Protein AF-A0A1Y4QF93-F1 (afdb_monomer)

Nearest PDB structures (foldseek):
  4wiw-assembly6_F  TM=2.636E-01  e=1.415E-01  Desulfitobacterium hafniense DCB-2
  1bqg-assembly1_A  TM=4.763E-01  e=1.134E+00  Pseudomonas putida
  6qpj-assembly1_A  TM=3.677E-01  e=1.758E+00  Homo sapiens

Foldseek 3Di:
DKDKFWFFDFDWPDPDDDPPDPDPFTWIWIDDDFWIWIFTPDPVDTPIDTGGLVFFQAKEKDKAKAFDWDDDPPDDTDTDIAMWIWTWTAGPVRTITIGTGHLAVSVLVVVVVVVVSVHHYHYPPPSNVLSVPDHSVRSRVVCVVPVVVVCVVVVHCHHDDDD

pLDDT: mean 74.16, std 21.55, range [23.86, 95.12]

Mean predicted aligned error: 9.77 Å

Solvent-accessible surface area (backbone atoms only — not comparable to full-atom values): 9561 Å² total; per-residue (Å²): 135,90,56,86,43,69,45,27,60,76,56,76,62,68,88,80,92,73,80,91,74,89,70,91,52,41,27,26,50,26,74,52,100,68,31,33,43,37,35,42,69,43,92,89,49,82,70,58,49,72,50,46,58,90,49,48,57,37,36,36,51,46,62,36,28,29,77,40,77,50,68,60,98,92,54,85,66,47,78,38,84,40,71,34,35,30,44,35,41,33,31,73,85,61,43,40,43,37,36,44,36,65,69,41,75,68,46,54,51,49,56,59,51,47,63,71,67,77,50,51,73,46,54,86,78,44,53,72,58,50,61,73,77,30,57,56,70,55,43,51,51,53,43,73,76,43,40,73,60,51,27,64,78,68,72,37,47,77,60,42,74,86,125

Sequence (163 aa):
MKKIYRSIILINNKKKTAPFVHDLLSYDCNFRNDDIEVKSSSIIKEDNFFIKYKTIDNITLSLCSRIGSSGTIGYTMTPSLKYHIDFIINTKDYSSYIFEIEPTTKSTDIIKYIKKLNINLIDEFNIQSLLSNYDTATFDKYMAEHFNNIAKIYNLDNPRKKY

Structure (mmCIF, N/CA/C/O backbone):
data_AF-A0A1Y4QF93-F1
#
_entry.id   AF-A0A1Y4QF93-F1
#
loop_
_atom_site.group_PDB
_atom_site.id
_atom_site.type_symbol
_atom_site.label_atom_id
_atom_site.label_alt_id
_atom_site.label_comp_id
_atom_site.label_asym_id
_atom_site.label_entity_id
_atom_site.label_seq_id
_atom_site.pdbx_PDB_ins_code
_atom_site.Cartn_x
_atom_site.Cartn_y
_atom_site.Cartn_z
_atom_site.occupancy
_atom_site.B_iso_or_equiv
_atom_site.auth_seq_id
_atom_site.auth_comp_id
_atom_site.auth_asym_id
_atom_site.auth_atom_id
_atom_site.pdbx_PDB_model_num
ATOM 1 N N . MET A 1 1 ? -0.051 -14.306 15.842 1.00 29.95 1 MET A N 1
ATOM 2 C CA . MET A 1 1 ? 1.289 -13.957 15.307 1.00 29.95 1 MET A CA 1
ATOM 3 C C . MET A 1 1 ? 1.374 -12.448 15.137 1.00 29.95 1 MET A C 1
ATOM 5 O O . MET A 1 1 ? 0.482 -11.892 14.515 1.00 29.95 1 MET A O 1
ATOM 9 N N . LYS A 1 2 ? 2.403 -11.794 15.692 1.00 27.00 2 LYS A N 1
ATOM 10 C CA . LYS A 1 2 ? 2.709 -10.374 15.441 1.00 27.00 2 LYS A CA 1
ATOM 11 C C . LYS A 1 2 ? 3.520 -10.282 14.141 1.00 27.00 2 LYS A C 1
ATOM 13 O O . LYS A 1 2 ? 4.490 -11.023 14.007 1.00 27.00 2 LYS A O 1
ATOM 18 N N . LYS A 1 3 ? 3.131 -9.427 13.192 1.00 29.92 3 LYS A N 1
ATOM 19 C CA . LYS A 1 3 ? 3.916 -9.136 11.979 1.00 29.92 3 LYS A CA 1
ATOM 20 C C . LYS A 1 3 ? 4.400 -7.683 12.061 1.00 29.92 3 LYS A C 1
ATOM 22 O O . LYS A 1 3 ? 3.587 -6.813 12.357 1.00 29.92 3 LYS A O 1
ATOM 27 N N . ILE A 1 4 ? 5.707 -7.468 11.877 1.00 27.81 4 ILE A N 1
ATOM 28 C CA . ILE A 1 4 ? 6.370 -6.155 11.963 1.00 27.81 4 ILE A CA 1
ATOM 29 C C . ILE A 1 4 ? 6.710 -5.657 10.558 1.00 27.81 4 ILE A C 1
ATOM 31 O O . ILE A 1 4 ? 7.317 -6.412 9.792 1.00 27.81 4 ILE A O 1
ATOM 35 N N . TYR A 1 5 ? 6.339 -4.414 10.233 1.00 35.34 5 TYR A N 1
ATOM 36 C CA . TYR A 1 5 ? 6.570 -3.792 8.923 1.00 35.34 5 TYR A CA 1
ATOM 37 C C . TYR A 1 5 ? 7.265 -2.439 9.088 1.00 35.34 5 TYR A C 1
ATOM 39 O O . TYR A 1 5 ? 6.821 -1.627 9.898 1.00 35.34 5 TYR A O 1
ATOM 47 N N . ARG A 1 6 ? 8.358 -2.221 8.342 1.00 28.58 6 ARG A N 1
ATOM 48 C CA . ARG A 1 6 ? 9.225 -1.043 8.481 1.00 28.58 6 ARG A CA 1
ATOM 49 C C . ARG A 1 6 ? 8.991 0.010 7.401 1.00 28.58 6 ARG A C 1
ATOM 51 O O . ARG A 1 6 ? 8.825 -0.366 6.246 1.00 28.58 6 ARG A O 1
ATOM 58 N N . SER A 1 7 ? 9.131 1.273 7.828 1.00 30.92 7 SER A N 1
ATOM 59 C CA . SER A 1 7 ? 9.301 2.527 7.066 1.00 30.92 7 SER A CA 1
ATOM 60 C C . SER A 1 7 ? 8.037 3.366 6.811 1.00 30.92 7 SER A C 1
ATOM 62 O O . SER A 1 7 ? 7.109 2.972 6.121 1.00 30.92 7 SER A O 1
ATOM 64 N N . ILE A 1 8 ? 8.005 4.580 7.374 1.00 41.69 8 ILE A N 1
ATOM 65 C CA . ILE A 1 8 ? 6.854 5.498 7.347 1.00 41.69 8 ILE A CA 1
ATOM 66 C C . ILE A 1 8 ? 7.350 6.949 7.308 1.00 41.69 8 ILE A C 1
ATOM 68 O O . ILE A 1 8 ? 8.216 7.312 8.105 1.00 41.69 8 ILE A O 1
ATOM 72 N N . ILE A 1 9 ? 6.754 7.776 6.440 1.00 37.25 9 ILE A N 1
ATOM 73 C CA . ILE A 1 9 ? 6.737 9.243 6.553 1.00 37.25 9 ILE A CA 1
ATOM 74 C C . ILE A 1 9 ? 5.343 9.643 7.041 1.00 37.25 9 ILE A C 1
ATOM 76 O O . ILE A 1 9 ? 4.351 9.438 6.348 1.00 37.25 9 ILE A O 1
ATOM 80 N N . LEU A 1 10 ? 5.251 10.249 8.223 1.00 34.97 10 LE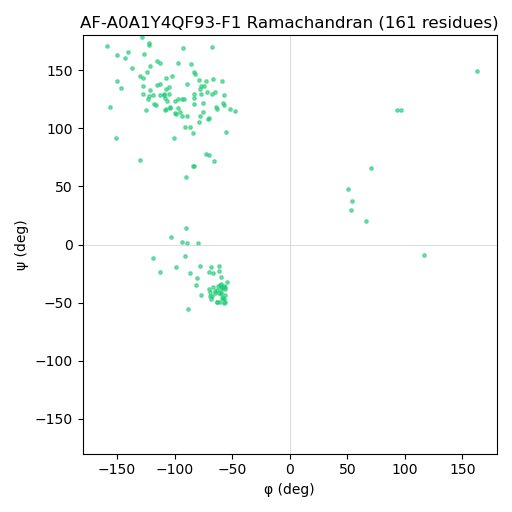U A N 1
ATOM 81 C CA . LEU A 1 10 ? 3.992 10.801 8.723 1.00 34.97 10 LEU A CA 1
ATOM 82 C C . LEU A 1 10 ? 3.710 12.152 8.041 1.00 34.97 10 LEU A C 1
ATOM 84 O O . LEU A 1 10 ? 4.388 13.136 8.325 1.00 34.97 10 LEU A O 1
ATOM 88 N N . ILE A 1 11 ? 2.693 12.226 7.173 1.00 35.06 11 ILE A N 1
ATOM 89 C CA . ILE A 1 11 ? 2.147 13.505 6.684 1.00 35.06 11 ILE A CA 1
ATOM 90 C C . ILE A 1 11 ? 0.870 13.811 7.466 1.00 35.06 11 ILE A C 1
ATOM 92 O O . ILE A 1 11 ? -0.223 13.387 7.103 1.00 35.06 11 ILE A O 1
ATOM 96 N N . ASN A 1 12 ? 1.011 14.542 8.570 1.00 31.86 12 ASN A N 1
ATOM 97 C CA . ASN A 1 12 ? -0.115 14.942 9.406 1.00 31.86 12 ASN A CA 1
ATOM 98 C C . ASN A 1 12 ? -0.771 16.213 8.831 1.00 31.86 12 ASN A C 1
ATOM 100 O O . ASN A 1 12 ? -0.325 17.321 9.112 1.00 31.86 12 ASN A O 1
ATOM 104 N N . ASN A 1 13 ? -1.833 16.077 8.034 1.00 30.66 13 ASN A N 1
ATOM 105 C CA . ASN A 1 13 ? -2.613 17.218 7.534 1.00 30.66 13 ASN A CA 1
ATOM 106 C C . ASN A 1 13 ? -3.765 17.581 8.489 1.00 30.66 13 ASN A C 1
ATOM 108 O O . ASN A 1 13 ? -4.931 17.632 8.100 1.00 30.66 13 ASN A O 1
ATOM 112 N N . LYS A 1 14 ? -3.458 17.890 9.756 1.00 28.72 14 LYS A N 1
ATOM 113 C CA . LYS A 1 14 ? -4.443 18.570 10.609 1.00 28.72 14 LYS A CA 1
ATOM 114 C C . LYS A 1 14 ? -4.528 20.036 10.198 1.00 28.72 14 LYS A C 1
ATOM 116 O O . LYS A 1 14 ? -3.583 20.806 10.364 1.00 28.72 14 LYS A O 1
ATOM 121 N N . LYS A 1 15 ? -5.680 20.448 9.661 1.00 30.97 15 LYS A N 1
ATOM 122 C CA . LYS A 1 15 ? -5.975 21.868 9.448 1.00 30.97 15 LYS A CA 1
ATOM 123 C C . LYS A 1 15 ? -5.874 22.620 10.784 1.00 30.97 15 LYS A C 1
ATOM 125 O O . LYS A 1 15 ? -6.676 22.395 11.683 1.00 30.97 15 LYS A O 1
ATOM 130 N N . LYS A 1 16 ? -4.956 23.593 10.768 1.00 31.03 16 LYS A N 1
ATOM 131 C CA . LYS A 1 16 ? -4.736 24.757 11.644 1.00 31.03 16 LYS A CA 1
ATOM 132 C C . LYS A 1 16 ? -3.757 24.601 12.820 1.00 31.03 16 LYS A C 1
ATOM 134 O O . LYS A 1 16 ? -4.008 23.926 13.808 1.00 31.03 16 LYS A O 1
ATOM 139 N N . THR A 1 17 ? -2.694 25.402 12.665 1.00 26.67 17 THR A N 1
ATOM 140 C CA . THR A 1 17 ? -1.833 26.037 13.675 1.00 26.67 17 THR A CA 1
ATOM 141 C C . THR A 1 17 ? -0.907 25.133 14.480 1.00 26.67 17 THR A C 1
ATOM 143 O O . THR A 1 17 ? -1.000 25.069 15.699 1.00 26.67 17 THR A O 1
ATOM 146 N N . ALA A 1 18 ? 0.069 24.529 13.808 1.00 23.86 18 ALA A N 1
ATOM 147 C CA . ALA A 1 18 ? 1.402 24.338 14.374 1.00 23.86 18 ALA A CA 1
ATOM 148 C C . ALA A 1 18 ? 2.423 24.332 13.221 1.00 23.86 18 ALA A C 1
ATOM 150 O O . ALA A 1 18 ? 2.091 23.836 12.141 1.00 23.86 18 ALA A O 1
ATOM 151 N N . PRO A 1 19 ? 3.613 24.934 13.392 1.00 26.39 19 PRO A N 1
ATOM 152 C CA . PRO A 1 19 ? 4.634 24.957 12.354 1.00 26.39 19 PRO A CA 1
ATOM 153 C C . PRO A 1 19 ? 5.012 23.526 11.964 1.00 26.39 19 PRO A C 1
ATOM 155 O O . PRO A 1 19 ? 5.079 22.644 12.817 1.00 26.39 19 PRO A O 1
ATOM 158 N N . PHE A 1 20 ? 5.228 23.311 10.665 1.00 32.47 20 PHE A N 1
ATOM 159 C CA . PHE A 1 20 ? 5.763 22.074 10.105 1.00 32.47 20 PHE A CA 1
ATOM 160 C C . PHE A 1 20 ? 7.100 21.755 10.783 1.00 32.47 20 PHE A C 1
ATOM 162 O O . PHE A 1 20 ? 8.136 22.300 10.410 1.00 32.47 20 PHE A O 1
ATOM 169 N N . VAL A 1 21 ? 7.075 20.893 11.795 1.00 26.56 21 VAL A N 1
ATOM 170 C CA . VAL A 1 21 ? 8.290 20.312 12.361 1.00 26.56 21 VAL A CA 1
ATOM 171 C C . VAL A 1 21 ? 8.550 19.022 11.596 1.00 26.56 21 VAL A C 1
ATOM 173 O O . VAL A 1 21 ? 7.891 18.005 11.807 1.00 26.56 21 VAL A O 1
ATOM 176 N N . HIS A 1 22 ? 9.487 19.104 10.652 1.00 32.97 22 HIS A N 1
ATOM 177 C CA . HIS A 1 22 ? 10.133 17.952 10.037 1.00 32.97 22 HIS A CA 1
ATOM 178 C C . HIS A 1 22 ? 11.055 17.289 11.067 1.00 32.97 22 HIS A C 1
ATOM 180 O O . HIS A 1 22 ? 12.267 17.456 11.006 1.00 32.97 22 HIS A O 1
ATOM 186 N N . ASP A 1 23 ? 10.489 16.528 12.000 1.00 33.69 23 ASP A N 1
ATOM 187 C CA . ASP A 1 23 ? 11.269 15.534 12.730 1.00 33.69 23 ASP A CA 1
ATOM 188 C C . ASP A 1 23 ? 11.087 14.189 12.026 1.00 33.69 23 ASP A C 1
ATOM 190 O O . ASP A 1 23 ? 9.984 13.641 11.951 1.00 33.69 23 ASP A O 1
ATOM 194 N N . LEU A 1 24 ? 12.188 13.687 11.461 1.00 41.31 24 LEU A N 1
ATOM 195 C CA . LEU A 1 24 ? 12.314 12.394 10.787 1.00 41.31 24 LEU A CA 1
ATOM 196 C C . LEU A 1 24 ? 12.117 11.240 11.768 1.00 41.31 24 LEU A C 1
ATOM 198 O O . LEU A 1 24 ? 13.043 10.521 12.140 1.00 41.31 24 LEU A O 1
ATOM 202 N N . LEU A 1 25 ? 10.882 11.047 12.195 1.00 50.28 25 LEU A N 1
ATOM 203 C CA . LEU A 1 25 ? 10.485 9.857 12.909 1.00 50.28 25 LEU A CA 1
ATOM 204 C C . LEU A 1 25 ? 10.104 8.833 11.840 1.00 50.28 25 LEU A C 1
ATOM 206 O O . LEU A 1 25 ? 9.047 8.912 11.221 1.00 50.28 25 LEU A O 1
ATOM 210 N N . SER A 1 26 ? 11.016 7.900 11.565 1.00 58.00 26 SER A N 1
ATOM 211 C CA . SER A 1 26 ? 10.651 6.680 10.850 1.00 58.00 26 SER A CA 1
ATOM 212 C C . SER A 1 26 ? 9.751 5.883 11.787 1.00 58.00 26 SER A C 1
ATOM 214 O O . SER A 1 26 ? 10.107 5.681 12.951 1.00 58.00 26 SER A O 1
ATOM 216 N N . TYR A 1 27 ? 8.593 5.451 11.307 1.00 64.12 27 TYR A N 1
ATOM 217 C CA . TYR A 1 27 ? 7.716 4.570 12.069 1.00 64.12 27 TYR A CA 1
ATOM 218 C C . TYR A 1 27 ? 7.635 3.188 11.424 1.00 64.12 27 TYR A C 1
ATOM 220 O O . TYR A 1 27 ? 7.826 3.029 10.218 1.00 64.12 27 TYR A O 1
ATOM 228 N N . ASP A 1 28 ? 7.305 2.203 12.248 1.00 71.94 28 ASP A N 1
ATOM 229 C CA . ASP A 1 28 ? 6.882 0.868 11.847 1.00 71.94 28 ASP A CA 1
ATOM 230 C C . ASP A 1 28 ? 5.378 0.739 12.123 1.00 71.94 28 ASP A C 1
ATOM 232 O O . ASP A 1 28 ? 4.890 1.261 13.127 1.00 71.94 28 ASP A O 1
ATOM 236 N N . CYS A 1 29 ? 4.623 0.043 11.272 1.00 76.94 29 CYS A N 1
ATOM 237 C CA . CYS A 1 29 ? 3.210 -0.250 11.541 1.00 76.94 29 CYS A CA 1
ATOM 238 C C . CYS A 1 29 ? 2.987 -1.751 11.710 1.00 76.94 29 CYS A C 1
ATOM 240 O O . CYS A 1 29 ? 3.500 -2.562 10.943 1.00 76.94 29 CYS A O 1
ATOM 242 N N . ASN A 1 30 ? 2.190 -2.133 12.708 1.00 81.06 30 ASN A N 1
ATOM 243 C CA . ASN A 1 30 ? 1.818 -3.519 12.973 1.00 81.06 30 ASN A CA 1
ATOM 244 C C . ASN A 1 30 ? 0.298 -3.638 12.993 1.00 81.06 30 ASN A C 1
ATOM 246 O O . ASN A 1 30 ? -0.364 -3.112 13.887 1.00 81.06 3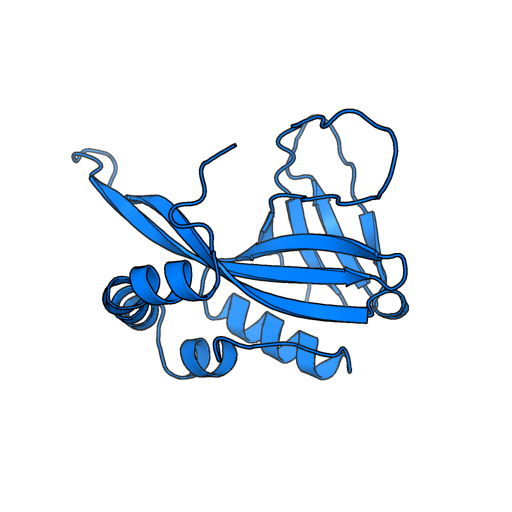0 ASN A O 1
ATOM 250 N N . PHE A 1 31 ? -0.250 -4.388 12.043 1.00 82.00 31 PHE A N 1
ATOM 251 C CA . PHE A 1 31 ? -1.667 -4.736 12.023 1.00 82.00 31 PHE A CA 1
ATOM 252 C C . PHE A 1 31 ? -1.945 -5.821 13.074 1.00 82.00 31 PHE A C 1
ATOM 254 O O . PHE A 1 31 ? -1.331 -6.894 13.055 1.00 82.00 31 PHE A O 1
ATOM 261 N N . ARG A 1 32 ? -2.840 -5.528 14.019 1.00 84.00 32 ARG A N 1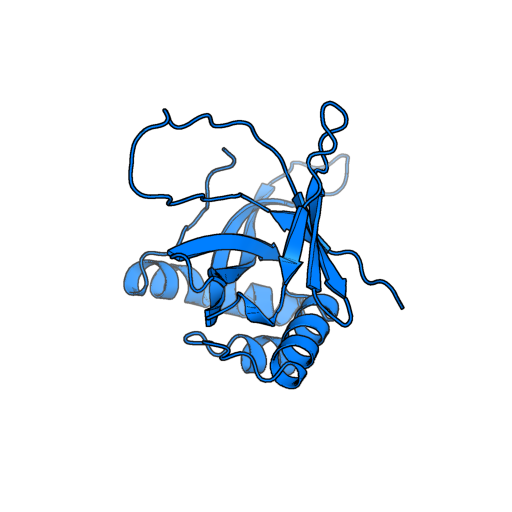
ATOM 262 C CA . ARG A 1 32 ? -3.247 -6.391 15.138 1.00 84.00 32 ARG A CA 1
ATOM 263 C C . ARG A 1 32 ? -4.752 -6.624 15.068 1.00 84.00 32 ARG A C 1
ATOM 265 O O . ARG A 1 32 ? -5.427 -5.998 14.280 1.00 84.00 32 ARG A O 1
ATOM 272 N N . ASN A 1 33 ? -5.298 -7.489 15.920 1.00 83.50 33 ASN A N 1
ATOM 273 C CA . ASN A 1 33 ? -6.717 -7.860 15.834 1.00 83.50 33 ASN A CA 1
ATOM 274 C C . ASN A 1 33 ? -7.697 -6.672 15.909 1.00 83.50 33 ASN A C 1
ATOM 276 O O . ASN A 1 33 ? -8.698 -6.696 15.200 1.00 83.50 33 ASN A O 1
ATOM 280 N N . ASP A 1 34 ? -7.397 -5.644 16.712 1.00 86.94 34 ASP A N 1
ATOM 281 C CA . ASP A 1 34 ? -8.328 -4.534 16.990 1.00 86.94 34 ASP A CA 1
ATOM 282 C C . ASP A 1 34 ? -7.812 -3.155 16.539 1.00 86.94 34 ASP A C 1
ATOM 284 O O . ASP A 1 34 ? -8.544 -2.156 16.568 1.00 86.94 34 ASP A O 1
ATOM 288 N N . ASP A 1 35 ? -6.529 -3.069 16.190 1.00 89.62 35 ASP A N 1
ATOM 289 C CA . ASP A 1 35 ? -5.846 -1.814 15.911 1.00 89.62 35 ASP A CA 1
ATOM 290 C C . ASP A 1 35 ? -4.590 -1.974 15.056 1.00 89.62 35 ASP A C 1
ATOM 292 O O . ASP A 1 35 ? -4.108 -3.071 14.772 1.00 89.62 35 ASP A O 1
ATOM 296 N N . ILE A 1 36 ? -4.065 -0.831 14.633 1.00 88.00 36 ILE A N 1
ATOM 297 C CA . ILE A 1 36 ? -2.754 -0.707 14.015 1.00 88.00 36 ILE A CA 1
ATOM 298 C C . ILE A 1 36 ? -1.860 -0.019 15.030 1.00 88.00 36 ILE A C 1
ATOM 300 O O . ILE A 1 36 ? -2.096 1.129 15.404 1.00 88.00 36 ILE A O 1
ATOM 304 N N . GLU A 1 37 ? -0.846 -0.732 15.493 1.00 87.50 37 GLU A N 1
ATOM 305 C CA . GLU A 1 37 ? 0.191 -0.179 16.353 1.00 87.50 37 GLU A CA 1
ATOM 306 C C . GLU A 1 37 ? 1.233 0.511 15.476 1.00 87.50 37 GLU A C 1
ATOM 308 O O . GLU A 1 37 ? 1.844 -0.131 14.623 1.00 87.50 37 GLU A O 1
ATOM 313 N N . VAL A 1 38 ? 1.433 1.804 15.692 1.00 84.69 38 VAL A N 1
ATOM 314 C CA . VAL A 1 38 ? 2.449 2.612 15.023 1.00 84.69 38 VAL A CA 1
ATOM 315 C C . VAL A 1 38 ? 3.579 2.836 16.015 1.00 84.69 38 VAL A C 1
ATOM 317 O O . VAL A 1 38 ? 3.361 3.401 17.088 1.00 84.69 38 VAL A O 1
ATOM 320 N N . LYS A 1 39 ? 4.775 2.349 15.682 1.00 78.25 39 LYS A N 1
ATOM 321 C CA . LYS A 1 39 ? 5.954 2.419 16.543 1.00 78.25 39 LYS A CA 1
ATOM 322 C C . LYS A 1 39 ? 6.970 3.386 16.001 1.00 78.25 39 LYS A C 1
ATOM 324 O O . LYS A 1 39 ? 7.360 3.256 14.848 1.00 78.25 39 LYS A O 1
ATOM 329 N N . SER A 1 40 ? 7.440 4.298 16.838 1.00 71.19 40 SER A N 1
ATOM 330 C CA . SER A 1 40 ? 8.613 5.098 16.499 1.00 71.19 40 SER A CA 1
ATOM 331 C C . SER A 1 40 ? 9.828 4.174 16.397 1.00 71.19 40 SER A C 1
ATOM 333 O O . SER A 1 40 ? 10.070 3.352 17.279 1.00 71.19 40 SER A O 1
ATOM 335 N N . SER A 1 41 ? 10.594 4.299 15.317 1.00 63.81 41 SER A N 1
ATOM 336 C CA . SER A 1 41 ? 11.917 3.670 15.190 1.00 63.81 41 SER A CA 1
ATOM 337 C C . SER A 1 41 ? 13.041 4.570 15.722 1.00 63.81 41 SER A C 1
ATOM 339 O O . SER A 1 41 ? 14.211 4.190 15.675 1.00 63.81 41 SER A O 1
ATOM 341 N N . SER A 1 42 ? 12.701 5.757 16.245 1.00 61.03 42 SER A N 1
ATOM 342 C CA . SER A 1 42 ? 13.662 6.643 16.898 1.00 61.03 42 SER A CA 1
ATOM 343 C C . SER A 1 42 ? 13.989 6.150 18.303 1.00 61.03 42 SER A C 1
ATOM 345 O O . SER A 1 42 ? 13.103 5.945 19.129 1.00 61.03 42 SER A O 1
ATOM 347 N N . ILE A 1 43 ? 15.286 6.041 18.590 1.00 56.03 43 ILE A N 1
ATOM 348 C CA . ILE A 1 43 ? 15.830 5.675 19.907 1.00 56.03 43 ILE A CA 1
ATOM 349 C C . ILE A 1 43 ? 15.583 6.796 20.937 1.00 56.03 43 ILE A C 1
ATOM 351 O O . ILE A 1 43 ? 15.623 6.567 22.140 1.00 56.03 43 ILE A O 1
ATOM 355 N N . ILE A 1 44 ? 15.322 8.021 20.468 1.00 55.53 44 ILE A N 1
ATOM 356 C CA . ILE A 1 44 ? 15.276 9.226 21.306 1.00 55.53 44 ILE A CA 1
ATOM 357 C C . ILE A 1 44 ? 13.880 9.433 21.916 1.00 55.53 44 ILE A C 1
ATOM 359 O O . ILE A 1 44 ? 13.759 10.069 22.962 1.00 55.53 44 ILE A O 1
ATOM 363 N N . LYS A 1 45 ? 12.818 8.893 21.295 1.00 54.56 45 LYS A N 1
ATOM 364 C CA . LYS A 1 45 ? 11.448 9.043 21.798 1.00 54.56 45 LYS A CA 1
ATOM 365 C C . LYS A 1 45 ? 10.519 7.923 21.318 1.00 54.56 45 LYS A C 1
ATOM 367 O O . LYS A 1 45 ? 10.261 7.780 20.119 1.00 54.56 45 LYS A O 1
ATOM 372 N N . GLU A 1 46 ? 9.986 7.160 22.271 1.00 59.22 46 GLU A N 1
ATOM 373 C CA . GLU A 1 46 ? 8.972 6.123 22.046 1.00 59.22 46 GLU A CA 1
ATOM 374 C C . GLU A 1 46 ? 7.560 6.726 21.994 1.00 59.22 46 GLU A C 1
ATOM 376 O O . GLU A 1 46 ? 6.720 6.477 22.856 1.00 59.22 46 GLU A O 1
ATOM 381 N N . ASP A 1 47 ? 7.267 7.516 20.963 1.00 67.06 47 ASP A N 1
ATOM 382 C CA . ASP A 1 47 ? 5.899 7.986 20.717 1.00 67.06 47 ASP A CA 1
ATOM 383 C C . ASP A 1 47 ? 5.116 6.915 19.936 1.00 67.06 47 ASP A C 1
ATOM 385 O O . ASP A 1 47 ? 4.781 7.067 18.760 1.00 67.06 47 ASP A O 1
ATOM 389 N N . ASN A 1 48 ? 4.862 5.782 20.594 1.00 78.69 48 ASN A N 1
ATOM 390 C CA . ASN A 1 48 ? 4.016 4.726 20.046 1.00 78.69 48 ASN A CA 1
ATOM 391 C C . ASN A 1 48 ? 2.544 5.126 20.180 1.00 78.69 48 ASN A C 1
ATOM 393 O O . ASN A 1 48 ? 2.101 5.562 21.244 1.00 78.69 48 ASN A O 1
ATOM 397 N N . PHE A 1 49 ? 1.755 4.914 19.133 1.00 85.06 49 PHE A N 1
ATOM 398 C CA . PHE A 1 49 ? 0.314 5.151 19.183 1.00 85.06 49 PHE A CA 1
ATOM 399 C C . PHE A 1 49 ? -0.460 4.071 18.434 1.00 85.06 49 PHE A C 1
ATOM 401 O O . PHE A 1 49 ? 0.098 3.272 17.685 1.00 85.06 49 PHE A O 1
ATOM 408 N N . PHE A 1 50 ? -1.770 4.026 18.669 1.00 88.81 50 PHE A N 1
ATOM 409 C CA . PHE A 1 50 ? -2.647 2.995 18.125 1.00 88.81 50 PHE A CA 1
ATOM 410 C C . PHE A 1 50 ? -3.774 3.631 17.319 1.00 88.81 50 PHE A C 1
ATOM 412 O O . PHE A 1 50 ? -4.538 4.440 17.847 1.00 88.81 50 PHE A O 1
ATOM 419 N N . ILE A 1 51 ? -3.919 3.220 16.062 1.00 87.69 51 ILE A N 1
ATOM 420 C CA . ILE A 1 51 ? -5.053 3.588 15.212 1.00 87.69 51 ILE A CA 1
ATOM 421 C C . ILE A 1 51 ? -6.100 2.483 15.348 1.00 87.69 51 ILE A C 1
ATOM 423 O O . ILE A 1 51 ? -5.887 1.354 14.907 1.00 87.69 51 ILE A O 1
ATOM 427 N N . LYS A 1 52 ? -7.236 2.778 15.985 1.00 92.94 52 LYS A N 1
ATOM 428 C CA . LYS A 1 52 ? -8.319 1.797 16.147 1.00 92.94 52 LYS A CA 1
ATOM 429 C C . LYS A 1 52 ? -9.058 1.605 14.824 1.00 92.94 52 LYS A C 1
ATOM 431 O O . LYS A 1 52 ? -9.444 2.586 14.202 1.00 92.94 52 LYS A O 1
ATOM 436 N N . TYR A 1 53 ? -9.382 0.372 14.432 1.00 92.44 53 TYR A N 1
ATOM 437 C CA . TYR A 1 53 ? -10.090 0.145 13.159 1.00 92.44 53 TYR A CA 1
ATOM 438 C C . TYR A 1 53 ? -11.416 0.902 13.052 1.00 92.44 53 TYR A C 1
ATOM 440 O O . TYR A 1 53 ? -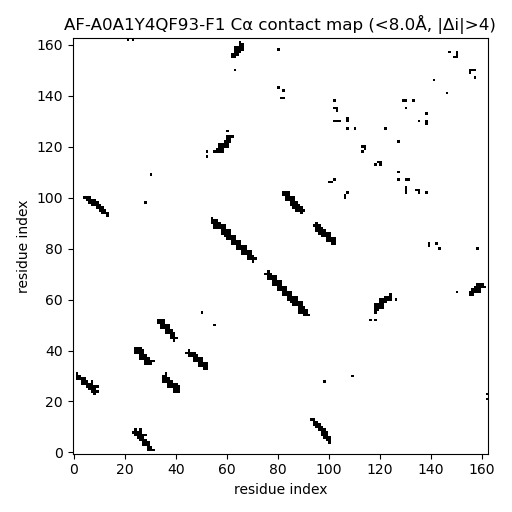11.733 1.455 12.005 1.00 92.44 53 TYR A O 1
ATOM 448 N N . LYS A 1 54 ? -12.146 1.042 14.165 1.00 93.62 54 LYS A N 1
ATOM 449 C CA . LYS A 1 54 ? -13.406 1.802 14.211 1.00 93.62 54 LYS A CA 1
ATOM 450 C C . LYS A 1 54 ? -13.269 3.292 13.856 1.00 93.62 54 LYS A C 1
ATOM 452 O O . LYS A 1 54 ? -14.277 3.914 13.512 1.00 93.62 54 LYS A O 1
ATOM 457 N N . THR A 1 55 ? -12.071 3.875 13.987 1.00 94.31 55 THR A N 1
ATOM 458 C CA . THR A 1 55 ? -11.803 5.289 13.665 1.00 94.31 55 THR A CA 1
ATOM 459 C C . THR A 1 55 ? -11.360 5.477 12.220 1.00 94.31 55 THR A C 1
ATOM 461 O O . THR A 1 55 ? -11.280 6.618 11.775 1.00 94.31 55 THR A O 1
ATOM 464 N N . ILE A 1 56 ? -11.069 4.395 11.494 1.00 94.38 56 ILE A N 1
ATOM 465 C CA . ILE A 1 56 ? -10.680 4.442 10.086 1.00 94.38 56 ILE A CA 1
ATOM 466 C C . ILE A 1 56 ? -11.937 4.643 9.240 1.00 94.38 56 ILE A C 1
ATOM 468 O O . ILE A 1 56 ? -12.968 4.010 9.476 1.00 94.38 56 ILE A O 1
ATOM 472 N N . ASP A 1 57 ? -11.847 5.568 8.293 1.00 93.50 57 ASP A N 1
ATOM 473 C CA . ASP A 1 57 ? -12.851 5.777 7.257 1.00 93.50 57 ASP A CA 1
ATOM 474 C C . ASP A 1 57 ? -12.542 4.887 6.047 1.00 93.50 57 ASP A C 1
ATOM 476 O O . ASP A 1 57 ? -13.337 4.031 5.661 1.00 93.50 57 ASP A O 1
ATOM 480 N N . ASN A 1 58 ? -11.326 5.010 5.514 1.00 94.62 58 ASN A N 1
ATOM 481 C CA . ASN A 1 58 ? -10.844 4.204 4.401 1.00 94.62 58 ASN A CA 1
ATOM 482 C C . ASN A 1 58 ? -9.322 4.011 4.469 1.00 94.62 58 ASN A C 1
ATOM 484 O O . ASN A 1 58 ? -8.609 4.726 5.180 1.00 94.62 58 ASN A O 1
ATOM 488 N N . ILE A 1 59 ? -8.836 3.018 3.727 1.00 93.44 59 ILE A N 1
ATOM 489 C CA . ILE A 1 59 ? -7.414 2.834 3.442 1.00 93.44 59 ILE A CA 1
ATOM 490 C C . ILE A 1 59 ? -7.233 2.920 1.931 1.00 93.44 59 ILE A C 1
ATOM 492 O O . ILE A 1 59 ? -7.906 2.201 1.196 1.00 93.44 59 ILE A O 1
ATOM 496 N N . THR A 1 60 ? -6.305 3.752 1.475 1.00 94.06 60 THR A N 1
ATOM 497 C CA . THR A 1 60 ? -5.944 3.877 0.060 1.00 94.06 60 THR A CA 1
ATOM 498 C C . THR A 1 60 ? -4.577 3.260 -0.182 1.00 94.06 60 THR A C 1
ATOM 500 O O . THR A 1 60 ? -3.636 3.510 0.573 1.00 94.06 60 THR A O 1
ATOM 503 N N . LEU A 1 61 ? -4.467 2.460 -1.239 1.00 93.19 61 LEU A N 1
ATOM 504 C CA . LEU A 1 61 ? -3.199 1.992 -1.777 1.00 93.19 61 LEU A CA 1
ATOM 505 C C . LEU A 1 61 ? -2.739 2.961 -2.861 1.00 93.19 61 LEU A C 1
ATOM 507 O O . LEU A 1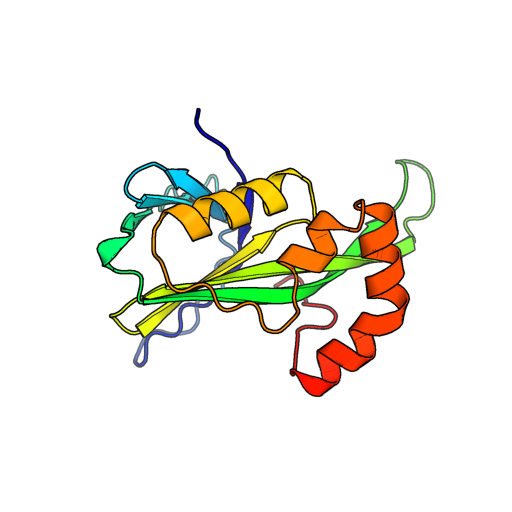 61 ? -3.470 3.226 -3.815 1.00 93.19 61 LEU A O 1
ATOM 511 N N . SER A 1 62 ? -1.525 3.471 -2.715 1.00 92.81 62 SER A N 1
ATOM 512 C CA . SER A 1 62 ? -0.864 4.294 -3.724 1.00 92.81 62 SER A CA 1
ATOM 513 C C . SER A 1 62 ? 0.531 3.749 -4.022 1.00 92.81 62 SER A C 1
ATOM 515 O O . SER A 1 62 ? 0.957 2.746 -3.448 1.00 92.81 62 SER A O 1
ATOM 517 N N . LEU A 1 63 ? 1.235 4.384 -4.949 1.00 91.94 63 LEU A N 1
ATOM 518 C CA . LEU A 1 63 ? 2.586 4.022 -5.352 1.00 91.94 63 LEU A CA 1
ATOM 519 C C . LEU A 1 63 ? 3.518 5.222 -5.200 1.00 91.94 63 LEU A C 1
ATOM 521 O O . LEU A 1 63 ? 3.131 6.367 -5.435 1.00 91.94 63 LEU A O 1
ATOM 525 N N . CYS A 1 64 ? 4.778 4.947 -4.899 1.00 89.69 64 CYS A N 1
ATOM 526 C CA . CYS A 1 64 ? 5.842 5.940 -4.944 1.00 89.69 64 CYS A CA 1
ATOM 527 C C . CYS A 1 64 ? 7.136 5.307 -5.459 1.00 89.69 64 CYS A C 1
ATOM 529 O O . CYS A 1 64 ? 7.315 4.088 -5.378 1.00 89.69 64 CYS A O 1
ATOM 531 N N . SER A 1 65 ? 8.074 6.126 -5.936 1.00 90.25 65 SER A N 1
ATOM 532 C CA . SER A 1 65 ? 9.447 5.668 -6.161 1.00 90.25 65 SER A CA 1
ATOM 533 C C . SER A 1 65 ? 10.447 6.379 -5.260 1.00 90.25 65 SER A C 1
ATOM 535 O O . SER A 1 65 ? 10.197 7.474 -4.761 1.00 90.25 65 SER A O 1
ATOM 537 N N . ARG A 1 66 ? 11.606 5.759 -5.047 1.00 85.06 66 ARG A N 1
ATOM 538 C CA . ARG A 1 66 ? 12.741 6.324 -4.316 1.00 85.06 66 ARG A CA 1
ATOM 539 C C . ARG A 1 66 ? 14.044 6.022 -5.020 1.00 85.06 66 ARG A C 1
ATOM 541 O O . ARG A 1 66 ? 14.185 4.990 -5.669 1.00 85.06 66 ARG A O 1
ATOM 548 N N . ILE A 1 67 ? 15.021 6.902 -4.833 1.00 83.00 67 ILE A N 1
ATOM 549 C CA . ILE A 1 67 ? 16.402 6.589 -5.191 1.00 83.00 67 ILE A CA 1
ATOM 550 C C . ILE A 1 67 ? 16.970 5.710 -4.080 1.00 83.00 67 ILE A C 1
ATOM 552 O O . ILE A 1 67 ? 17.249 6.182 -2.977 1.00 83.00 67 ILE A O 1
ATOM 556 N N . GLY A 1 68 ? 17.109 4.424 -4.379 1.00 69.81 68 GLY A N 1
ATOM 557 C CA . GLY A 1 68 ? 17.888 3.490 -3.587 1.00 69.81 68 GLY A CA 1
ATOM 558 C C . GLY A 1 68 ? 19.320 3.394 -4.105 1.00 69.81 68 GLY A C 1
ATOM 559 O O . GLY A 1 68 ? 19.659 3.859 -5.197 1.00 69.81 68 GLY A O 1
ATOM 560 N N . SER A 1 69 ? 20.170 2.749 -3.319 1.00 59.66 69 SER A N 1
ATOM 561 C CA . SER A 1 69 ? 21.491 2.322 -3.752 1.00 59.66 69 SER A CA 1
ATOM 562 C C . SER A 1 69 ? 21.483 0.804 -3.939 1.00 59.66 69 SER A C 1
ATOM 564 O O . SER A 1 69 ? 21.139 0.049 -3.032 1.00 59.66 69 SER A O 1
ATOM 566 N N . SER A 1 70 ? 21.835 0.343 -5.138 1.00 53.91 70 SER A N 1
ATOM 567 C CA . SER A 1 70 ? 22.028 -1.080 -5.441 1.00 53.91 70 SER A CA 1
ATOM 568 C C . SER A 1 70 ? 23.516 -1.365 -5.632 1.00 53.91 70 SER A C 1
ATOM 570 O O . SER A 1 70 ? 24.166 -0.695 -6.433 1.00 53.91 70 SER A O 1
ATOM 572 N N . GLY A 1 71 ? 24.057 -2.339 -4.891 1.00 46.19 71 GLY A N 1
ATOM 573 C CA . GLY A 1 71 ? 25.447 -2.791 -5.010 1.00 46.19 71 GLY A CA 1
ATOM 574 C C . GLY A 1 71 ? 25.924 -3.600 -3.798 1.00 46.19 71 GLY A C 1
ATOM 575 O O . GLY A 1 71 ? 25.466 -3.380 -2.678 1.00 46.19 71 GLY A O 1
ATOM 576 N N . THR A 1 72 ? 26.844 -4.538 -4.022 1.00 41.34 72 THR A N 1
ATOM 577 C CA . THR A 1 72 ? 27.569 -5.262 -2.964 1.00 41.34 72 THR A CA 1
ATOM 578 C C . THR A 1 72 ? 28.689 -4.368 -2.425 1.00 41.34 72 THR A C 1
ATOM 580 O O . THR A 1 72 ? 29.334 -3.665 -3.205 1.00 41.34 72 THR A O 1
ATOM 583 N N . ILE A 1 73 ? 28.939 -4.397 -1.109 1.00 42.41 73 ILE A N 1
ATOM 584 C CA . ILE A 1 73 ? 30.075 -3.707 -0.468 1.00 42.41 73 ILE A CA 1
ATOM 585 C C . ILE A 1 73 ? 31.358 -4.019 -1.262 1.00 42.41 73 ILE A C 1
ATOM 587 O O . ILE A 1 73 ? 31.759 -5.177 -1.339 1.00 42.41 73 ILE A O 1
ATOM 591 N N . GLY A 1 74 ? 31.964 -2.997 -1.878 1.00 47.34 74 GLY A N 1
ATOM 592 C CA . GLY A 1 74 ? 33.189 -3.121 -2.684 1.00 47.34 74 GLY A CA 1
ATOM 593 C C . GLY A 1 74 ? 33.064 -2.766 -4.174 1.00 47.34 74 GLY A C 1
ATOM 594 O O . GLY A 1 74 ? 34.094 -2.632 -4.826 1.00 47.34 74 GLY A O 1
ATOM 595 N N . TYR A 1 75 ? 31.856 -2.546 -4.712 1.00 49.81 75 TYR A N 1
ATOM 596 C CA . TYR A 1 75 ? 31.647 -2.074 -6.094 1.00 49.81 75 TYR A CA 1
ATOM 597 C C . TYR A 1 75 ? 30.875 -0.744 -6.136 1.00 49.81 75 TYR A C 1
ATOM 599 O O . TYR A 1 75 ? 30.118 -0.429 -5.218 1.00 49.81 75 TYR A O 1
ATOM 607 N N . THR A 1 76 ? 31.079 0.054 -7.193 1.00 48.97 76 THR A N 1
ATOM 608 C CA . THR A 1 76 ? 30.434 1.366 -7.392 1.00 48.97 76 THR A CA 1
ATOM 609 C C . THR A 1 76 ? 28.919 1.263 -7.244 1.00 48.97 76 THR A C 1
ATOM 611 O O . THR A 1 76 ? 28.264 0.586 -8.034 1.00 48.97 76 THR A O 1
ATOM 614 N N . MET A 1 77 ? 28.360 1.947 -6.244 1.00 53.53 77 MET A N 1
ATOM 615 C CA . MET A 1 77 ? 26.917 1.980 -6.024 1.00 53.53 77 MET A CA 1
ATOM 616 C C . MET A 1 77 ? 26.248 2.799 -7.125 1.00 53.53 77 MET A C 1
ATOM 618 O O . MET A 1 77 ? 26.373 4.023 -7.153 1.00 53.53 77 MET A O 1
ATOM 622 N N . THR A 1 78 ? 25.535 2.140 -8.034 1.00 56.47 78 THR A N 1
ATOM 623 C CA . THR A 1 78 ? 24.716 2.843 -9.024 1.00 56.47 78 THR A CA 1
ATOM 624 C C . THR A 1 78 ? 23.371 3.195 -8.381 1.00 56.47 78 THR A C 1
ATOM 626 O O . THR A 1 78 ? 22.715 2.298 -7.835 1.00 56.47 78 THR A O 1
ATOM 629 N N . PRO A 1 79 ? 22.944 4.472 -8.41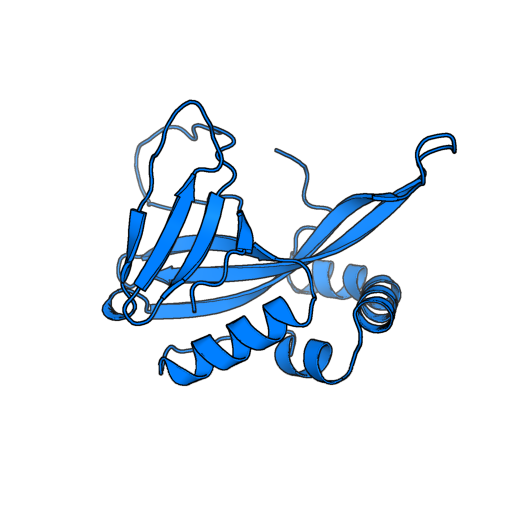0 1.00 68.38 79 PRO A N 1
ATOM 630 C CA . PRO A 1 79 ? 21.598 4.849 -8.001 1.00 68.38 79 PRO A CA 1
ATOM 631 C C . PRO A 1 79 ? 20.573 4.073 -8.830 1.00 68.38 79 PRO A C 1
ATOM 633 O O . PRO A 1 79 ? 20.649 4.070 -10.059 1.00 68.38 79 PRO A O 1
ATOM 636 N N . SER A 1 80 ? 19.620 3.418 -8.173 1.00 75.94 80 SER A N 1
ATOM 637 C CA . SER A 1 80 ? 18.510 2.739 -8.843 1.00 75.94 80 SER A CA 1
ATOM 638 C C . SER A 1 80 ? 17.180 3.200 -8.267 1.00 75.94 80 SER A C 1
ATOM 640 O O . SER A 1 80 ? 17.057 3.472 -7.071 1.00 75.94 80 SER A O 1
ATOM 642 N N . LEU A 1 81 ? 16.175 3.318 -9.136 1.00 85.19 81 LEU A N 1
ATOM 643 C CA . LEU A 1 81 ? 14.809 3.566 -8.697 1.00 85.19 81 LEU A CA 1
ATOM 644 C C . LEU A 1 81 ? 14.253 2.302 -8.042 1.00 85.19 81 LEU A C 1
ATOM 646 O O . LEU A 1 81 ? 14.356 1.204 -8.589 1.00 85.19 81 LEU A O 1
ATOM 650 N N . LYS A 1 82 ? 13.669 2.484 -6.864 1.00 86.75 82 LYS A N 1
ATOM 651 C CA . LYS A 1 82 ? 12.904 1.481 -6.131 1.00 86.75 82 LYS A CA 1
ATOM 652 C C . LYS A 1 82 ? 11.454 1.910 -6.082 1.00 86.75 82 LYS A C 1
ATOM 654 O O . LYS A 1 82 ? 11.188 3.089 -5.865 1.00 86.75 82 LYS A O 1
ATOM 659 N N . TYR A 1 83 ? 10.543 0.968 -6.282 1.00 89.38 83 TYR A N 1
ATOM 660 C CA . TYR A 1 83 ? 9.107 1.218 -6.319 1.00 89.38 83 TYR A CA 1
ATOM 661 C C . TYR A 1 83 ? 8.466 0.621 -5.075 1.00 89.38 83 TYR A C 1
ATOM 663 O O . TYR A 1 83 ? 8.697 -0.537 -4.739 1.00 89.38 83 TYR A O 1
ATOM 671 N N . HIS A 1 84 ? 7.685 1.433 -4.380 1.00 88.19 84 HIS A N 1
ATOM 672 C CA . HIS A 1 84 ? 7.051 1.082 -3.120 1.00 88.19 84 HIS A CA 1
ATOM 673 C C . HIS A 1 84 ? 5.553 1.347 -3.208 1.00 88.19 84 HIS A C 1
ATOM 675 O O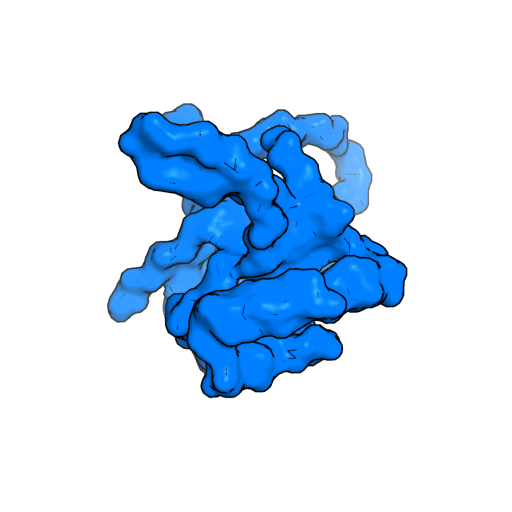 . HIS A 1 84 ? 5.066 2.037 -4.107 1.00 88.19 84 HIS A O 1
ATOM 681 N N . ILE A 1 85 ? 4.832 0.769 -2.258 1.00 89.19 85 ILE A N 1
ATOM 682 C CA . ILE A 1 85 ? 3.405 0.983 -2.074 1.00 89.19 85 ILE A CA 1
ATOM 683 C C . ILE A 1 85 ? 3.230 1.889 -0.863 1.00 89.19 85 ILE A C 1
ATOM 685 O O . ILE A 1 85 ? 3.844 1.664 0.175 1.00 89.19 85 ILE A O 1
ATOM 689 N N . ASP A 1 86 ? 2.364 2.883 -0.972 1.00 89.00 86 ASP A N 1
ATOM 690 C CA . ASP A 1 86 ? 1.920 3.660 0.176 1.00 89.00 86 ASP A CA 1
ATOM 691 C C . ASP A 1 86 ? 0.576 3.116 0.670 1.00 89.00 86 ASP A C 1
ATOM 693 O O . ASP A 1 86 ? -0.394 3.058 -0.085 1.00 89.00 86 ASP A O 1
ATOM 697 N N . PHE A 1 87 ? 0.496 2.758 1.951 1.00 87.88 87 PHE A N 1
ATOM 698 C CA . PHE A 1 87 ? -0.768 2.625 2.670 1.00 87.88 87 PHE A CA 1
ATOM 699 C C . PHE A 1 87 ? -1.130 3.964 3.293 1.00 87.88 87 PHE A C 1
ATOM 701 O O . PHE A 1 87 ? -0.511 4.397 4.266 1.00 87.88 87 PHE A O 1
ATOM 708 N N . ILE A 1 88 ? -2.168 4.593 2.765 1.00 89.88 88 ILE A N 1
ATOM 709 C CA . ILE A 1 88 ? -2.708 5.840 3.292 1.00 89.88 88 ILE A CA 1
ATOM 710 C C . ILE A 1 88 ? -3.929 5.492 4.134 1.00 89.88 88 ILE A C 1
ATOM 712 O O . ILE A 1 88 ? -4.935 5.018 3.616 1.00 89.88 88 ILE A O 1
ATOM 716 N N . ILE A 1 89 ? -3.843 5.704 5.441 1.00 90.81 89 ILE A N 1
ATOM 717 C CA . ILE A 1 89 ? -4.934 5.466 6.382 1.00 90.81 89 ILE A CA 1
ATOM 718 C C . ILE A 1 89 ? -5.620 6.787 6.666 1.00 90.81 89 ILE A C 1
ATOM 720 O O . ILE A 1 89 ? -5.039 7.653 7.319 1.00 90.81 89 ILE A O 1
ATOM 724 N N . ASN A 1 90 ? -6.863 6.909 6.213 1.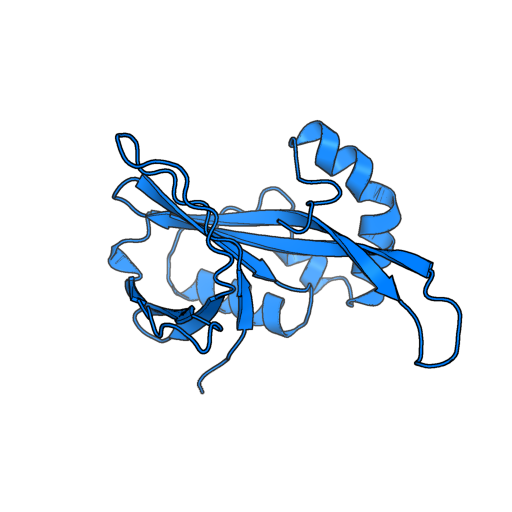00 88.44 90 ASN A N 1
ATOM 725 C CA . ASN A 1 90 ? -7.690 8.081 6.444 1.00 88.44 90 ASN A CA 1
ATOM 726 C C . ASN A 1 90 ? -8.654 7.790 7.592 1.00 88.44 90 ASN A C 1
ATOM 728 O O . ASN A 1 90 ? -9.409 6.813 7.565 1.00 88.44 90 ASN A O 1
ATOM 732 N N . THR A 1 91 ? -8.619 8.618 8.628 1.00 88.12 91 THR A N 1
ATOM 733 C CA . THR A 1 91 ? -9.500 8.489 9.788 1.00 88.12 91 THR A CA 1
ATOM 734 C C . THR A 1 91 ? -10.707 9.410 9.672 1.00 88.12 91 THR A C 1
ATOM 736 O O . THR A 1 91 ? -10.684 10.440 9.002 1.00 88.12 91 THR A O 1
ATOM 739 N N . LYS A 1 92 ? -11.784 9.054 10.376 1.00 88.56 92 LYS A N 1
ATOM 740 C CA . LYS A 1 92 ? -13.050 9.808 10.406 1.00 88.56 92 LYS A CA 1
ATOM 741 C C . LYS A 1 92 ? -12.909 11.231 10.958 1.00 88.56 92 LYS A C 1
ATOM 743 O O . LYS A 1 92 ? -13.791 12.053 10.748 1.00 88.56 92 LYS A O 1
ATOM 748 N N . ASP A 1 93 ? -11.824 11.515 11.678 1.00 84.62 93 ASP A N 1
ATOM 749 C CA . ASP A 1 93 ? -11.475 12.852 12.174 1.00 84.62 93 ASP A CA 1
ATOM 750 C C . ASP A 1 93 ? -10.602 13.654 11.189 1.00 84.62 93 ASP A C 1
ATOM 752 O O . ASP A 1 93 ? -10.040 14.681 11.568 1.00 84.62 93 ASP A O 1
ATOM 756 N N . TYR A 1 94 ? -10.507 13.207 9.931 1.00 78.69 94 TYR A N 1
ATOM 757 C CA . TYR A 1 94 ? -9.742 13.834 8.850 1.00 78.69 94 TYR A CA 1
ATOM 758 C C . TYR A 1 94 ? -8.220 13.835 9.053 1.00 78.69 94 TYR A C 1
ATOM 760 O O . TYR A 1 94 ? -7.517 14.628 8.425 1.00 78.69 94 TYR A O 1
ATOM 768 N N . SER A 1 95 ? -7.694 12.952 9.906 1.00 82.88 95 SER A N 1
ATOM 769 C CA . SER A 1 95 ? -6.253 12.687 9.956 1.00 82.88 95 SER A CA 1
ATOM 770 C C . SER A 1 95 ? -5.864 11.668 8.874 1.00 82.88 95 SER A C 1
ATOM 772 O O . SER A 1 95 ? -6.642 10.774 8.533 1.00 82.88 95 SER A O 1
ATOM 774 N N . SER A 1 96 ? -4.640 11.784 8.355 1.00 81.44 96 SER A N 1
ATOM 775 C CA . SER A 1 96 ? -4.073 10.831 7.396 1.00 81.44 96 SER A CA 1
ATOM 776 C C . SER A 1 96 ? -2.710 10.345 7.878 1.00 81.44 96 SER A C 1
ATOM 778 O O . SER A 1 96 ? -1.883 11.135 8.332 1.00 81.44 96 SER A O 1
ATOM 780 N N . TYR A 1 97 ? -2.477 9.041 7.765 1.00 83.50 97 TYR A N 1
ATOM 781 C CA . TYR A 1 97 ? -1.201 8.396 8.075 1.00 83.50 97 TYR A CA 1
ATOM 782 C C . TYR A 1 97 ? -0.711 7.666 6.828 1.00 83.50 97 TYR A C 1
ATOM 784 O O . TYR A 1 97 ? -1.478 6.902 6.253 1.00 83.50 97 TYR A O 1
ATOM 792 N N . ILE A 1 98 ? 0.530 7.896 6.397 1.00 84.50 98 ILE A N 1
ATOM 793 C CA . ILE A 1 98 ? 1.064 7.328 5.150 1.00 84.50 98 ILE A CA 1
ATOM 794 C C . ILE A 1 98 ? 2.213 6.391 5.479 1.00 84.50 98 ILE A C 1
ATOM 796 O O . ILE A 1 98 ? 3.207 6.811 6.061 1.00 84.50 98 ILE A O 1
ATOM 800 N N . PHE A 1 99 ? 2.083 5.122 5.112 1.00 81.44 99 PHE A N 1
ATOM 801 C CA . PHE A 1 99 ? 3.070 4.094 5.408 1.00 81.44 99 PHE A CA 1
ATOM 802 C C . PHE A 1 99 ? 3.641 3.506 4.124 1.00 81.44 99 PHE A C 1
ATOM 804 O O . PHE A 1 99 ? 2.894 2.955 3.323 1.00 81.44 99 PHE A O 1
ATOM 811 N N . GLU A 1 100 ? 4.955 3.599 3.945 1.00 84.06 100 GLU A N 1
ATOM 812 C CA . GLU A 1 100 ? 5.638 3.150 2.732 1.00 84.06 100 GLU A CA 1
ATOM 813 C C . GLU A 1 100 ? 6.121 1.709 2.924 1.00 84.06 100 GLU A C 1
ATOM 815 O O . GLU A 1 100 ? 6.844 1.396 3.865 1.00 84.06 100 GLU A O 1
ATOM 820 N N . ILE A 1 101 ? 5.742 0.803 2.032 1.00 80.62 101 ILE A N 1
ATOM 821 C CA . ILE A 1 101 ? 6.063 -0.621 2.144 1.00 80.62 101 ILE A CA 1
ATOM 822 C C . ILE A 1 101 ? 6.656 -1.168 0.849 1.00 80.62 101 ILE A C 1
ATOM 824 O O . ILE A 1 101 ? 6.270 -0.799 -0.260 1.00 80.62 101 ILE A O 1
ATOM 828 N N . GLU A 1 102 ? 7.594 -2.100 0.992 1.00 83.19 102 GLU A N 1
ATOM 829 C CA . GLU A 1 102 ? 8.155 -2.820 -0.149 1.00 83.19 102 GLU A CA 1
ATOM 830 C C . GLU A 1 102 ? 7.152 -3.836 -0.737 1.00 83.19 102 GLU A C 1
ATOM 832 O O . GLU A 1 102 ? 6.480 -4.554 0.024 1.00 83.19 102 GLU A O 1
ATOM 837 N N . PRO A 1 103 ? 7.101 -3.976 -2.077 1.00 83.94 103 PRO A N 1
ATOM 838 C CA . PRO A 1 103 ? 6.226 -4.898 -2.803 1.00 83.94 103 PRO A CA 1
ATOM 839 C C . PRO A 1 103 ? 6.701 -6.355 -2.657 1.00 83.94 103 PRO A C 1
ATOM 841 O O . PRO A 1 103 ? 7.342 -6.954 -3.522 1.00 83.94 103 PRO A O 1
ATOM 844 N N . THR A 1 104 ? 6.400 -6.938 -1.502 1.00 82.81 104 THR A N 1
ATOM 845 C CA . THR A 1 104 ? 6.814 -8.293 -1.103 1.00 82.81 104 THR A CA 1
ATOM 846 C C . THR A 1 104 ? 5.607 -9.177 -0.782 1.00 82.81 104 THR A C 1
ATOM 848 O O . THR A 1 104 ? 4.484 -8.695 -0.618 1.00 82.81 104 THR A O 1
ATOM 851 N N . THR A 1 105 ? 5.812 -10.480 -0.571 1.00 77.06 105 THR A N 1
ATOM 852 C CA . THR A 1 105 ? 4.752 -11.391 -0.078 1.00 77.06 105 THR A CA 1
ATOM 853 C C . THR A 1 105 ? 4.108 -10.896 1.224 1.00 77.06 105 THR A C 1
ATOM 855 O O . THR A 1 105 ? 2.904 -11.036 1.437 1.00 77.06 105 THR A O 1
ATOM 858 N N . LYS A 1 106 ? 4.891 -10.217 2.067 1.00 76.50 106 LYS A N 1
ATOM 859 C CA . LYS A 1 106 ? 4.432 -9.552 3.290 1.00 76.50 106 LYS A CA 1
ATOM 860 C C . LYS A 1 106 ? 3.409 -8.444 3.021 1.00 76.50 106 LYS A C 1
ATOM 862 O O . LYS A 1 106 ? 2.431 -8.358 3.762 1.00 76.50 106 LYS A O 1
ATOM 867 N N . SER A 1 107 ? 3.605 -7.629 1.983 1.00 81.81 107 SER A N 1
ATOM 868 C CA . SER A 1 107 ? 2.634 -6.599 1.578 1.00 81.81 107 SER A CA 1
ATOM 869 C C . SER A 1 107 ? 1.318 -7.211 1.090 1.00 81.81 107 SER A C 1
ATOM 871 O O . SER A 1 107 ? 0.240 -6.773 1.492 1.00 81.81 107 SER A O 1
ATOM 873 N N . THR A 1 108 ? 1.401 -8.310 0.334 1.00 84.00 108 THR A N 1
ATOM 874 C CA . THR A 1 108 ? 0.228 -9.071 -0.125 1.00 84.00 108 THR A CA 1
ATOM 875 C C . THR A 1 108 ? -0.600 -9.583 1.056 1.00 84.00 108 THR A C 1
ATOM 877 O O . THR A 1 108 ? -1.829 -9.489 1.055 1.00 84.00 108 THR A O 1
ATOM 880 N N . ASP A 1 109 ? 0.062 -10.097 2.093 1.00 83.12 109 ASP A N 1
ATOM 881 C CA . ASP A 1 109 ? -0.598 -10.547 3.319 1.00 83.12 109 ASP A CA 1
ATOM 882 C C . ASP A 1 109 ? -1.307 -9.413 4.069 1.00 83.12 109 ASP A C 1
ATOM 884 O O . ASP A 1 109 ? -2.398 -9.636 4.597 1.00 83.12 109 ASP A O 1
ATOM 888 N N . ILE A 1 110 ? -0.713 -8.212 4.122 1.00 84.19 110 ILE A N 1
ATOM 889 C CA . ILE A 1 110 ? -1.349 -7.040 4.746 1.00 84.19 110 ILE A CA 1
ATOM 890 C C . ILE A 1 110 ? -2.622 -6.677 3.992 1.00 84.19 110 ILE A C 1
ATOM 892 O O . ILE A 1 110 ? -3.673 -6.539 4.611 1.00 84.19 110 ILE A O 1
ATOM 896 N N . ILE A 1 111 ? -2.554 -6.577 2.663 1.00 87.12 111 ILE A N 1
ATOM 897 C CA . ILE A 1 111 ? -3.715 -6.233 1.833 1.00 87.12 111 ILE A CA 1
ATOM 898 C C . ILE A 1 111 ? -4.836 -7.259 2.051 1.00 87.12 111 ILE A C 1
ATOM 900 O O . ILE A 1 111 ? -5.982 -6.891 2.311 1.00 87.12 111 ILE A O 1
ATOM 904 N N . LYS A 1 112 ? -4.508 -8.560 2.044 1.00 86.50 112 LYS A N 1
ATOM 905 C CA . LYS A 1 112 ? -5.470 -9.633 2.353 1.00 86.50 112 LYS A CA 1
ATOM 906 C C . LYS A 1 112 ? -6.063 -9.505 3.754 1.00 86.50 112 LYS A C 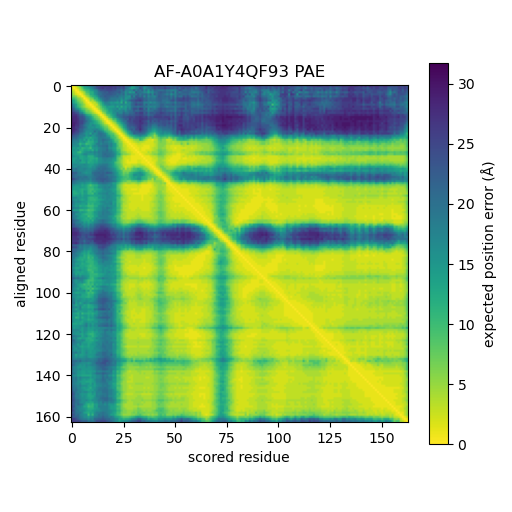1
ATOM 908 O O . LYS A 1 112 ? -7.237 -9.817 3.939 1.00 86.50 112 LYS A O 1
ATOM 913 N N . TYR A 1 113 ? -5.267 -9.092 4.737 1.00 86.31 113 TYR A N 1
ATOM 914 C CA . TYR A 1 113 ? -5.737 -8.873 6.100 1.00 86.31 113 TYR A CA 1
ATOM 915 C C . TYR A 1 113 ? -6.692 -7.677 6.187 1.00 86.31 113 TYR A C 1
ATOM 917 O O . TYR A 1 113 ? -7.784 -7.832 6.723 1.00 86.31 113 TYR A O 1
ATOM 925 N N . ILE A 1 114 ? -6.348 -6.536 5.581 1.00 86.38 114 ILE A N 1
ATOM 926 C CA . ILE A 1 114 ? -7.192 -5.330 5.556 1.00 86.38 114 ILE A CA 1
ATOM 927 C C . ILE A 1 114 ? -8.574 -5.631 4.971 1.00 86.38 114 ILE A C 1
ATOM 929 O O . ILE A 1 114 ? -9.583 -5.249 5.557 1.00 86.38 114 ILE A O 1
ATOM 933 N N . LYS A 1 115 ? -8.645 -6.400 3.877 1.00 87.56 115 LYS A N 1
ATOM 934 C CA . LYS A 1 115 ? -9.930 -6.797 3.275 1.00 87.56 115 LYS A CA 1
ATOM 935 C C . LYS A 1 115 ? -10.831 -7.585 4.232 1.00 87.56 115 LYS A C 1
ATOM 937 O O . LYS A 1 115 ? -12.048 -7.530 4.099 1.00 87.56 115 LYS A O 1
ATOM 942 N N . LYS A 1 116 ? -10.262 -8.309 5.203 1.00 88.81 116 LYS A N 1
ATOM 943 C CA . LYS A 1 116 ? -11.033 -9.042 6.224 1.00 88.81 116 LYS A CA 1
ATOM 944 C C . LYS A 1 116 ? -11.575 -8.136 7.329 1.00 88.81 116 LYS A C 1
ATOM 946 O O . LYS A 1 116 ? -12.500 -8.542 8.020 1.00 88.81 116 LYS A O 1
ATOM 951 N N . LEU A 1 117 ? -11.025 -6.932 7.497 1.00 85.69 117 LEU A N 1
ATOM 952 C CA . LEU A 1 117 ? -11.428 -5.982 8.540 1.00 85.69 117 LEU A CA 1
ATOM 953 C C . LEU A 1 117 ? -12.710 -5.206 8.199 1.00 85.69 117 LEU A C 1
ATOM 955 O O . LEU A 1 117 ? -13.128 -4.362 8.985 1.00 85.69 117 LEU A O 1
ATOM 959 N N . ASN A 1 118 ? -13.329 -5.474 7.042 1.00 85.44 118 ASN A N 1
ATOM 960 C CA . ASN A 1 118 ? -14.484 -4.735 6.523 1.00 85.44 118 ASN A CA 1
ATOM 961 C C . ASN A 1 118 ? -14.251 -3.208 6.455 1.00 85.44 118 ASN A C 1
ATOM 963 O O . ASN A 1 118 ? -15.176 -2.413 6.608 1.00 85.44 118 ASN A O 1
ATOM 967 N N . ILE A 1 119 ? -12.994 -2.802 6.257 1.00 90.31 119 ILE A N 1
ATOM 968 C CA . ILE A 1 119 ? -12.594 -1.418 6.000 1.00 90.31 119 ILE A CA 1
ATOM 969 C C . ILE A 1 119 ? -12.645 -1.198 4.491 1.00 90.31 119 ILE A C 1
ATOM 971 O O . ILE A 1 119 ? -12.203 -2.061 3.728 1.00 90.31 119 ILE A O 1
ATOM 975 N N . ASN A 1 120 ? -13.155 -0.043 4.060 1.00 93.06 120 ASN A N 1
ATOM 976 C CA . ASN A 1 120 ? -13.134 0.323 2.651 1.00 93.06 120 ASN A CA 1
ATOM 977 C C . ASN A 1 120 ? -11.680 0.466 2.169 1.00 93.06 120 ASN A C 1
ATOM 979 O O . ASN A 1 120 ? -10.943 1.317 2.671 1.00 93.06 120 ASN A O 1
ATOM 983 N N . LEU A 1 121 ? -11.279 -0.380 1.220 1.00 93.81 121 LEU A N 1
ATOM 984 C CA . LEU A 1 121 ? -9.945 -0.386 0.625 1.00 93.81 121 LEU A CA 1
ATOM 985 C C . LEU A 1 121 ? -10.028 0.161 -0.801 1.00 93.81 121 LEU A C 1
ATOM 987 O O . LEU A 1 121 ? -10.654 -0.456 -1.662 1.00 93.81 121 LEU A O 1
ATOM 991 N N . ILE A 1 122 ? -9.371 1.290 -1.042 1.00 95.12 122 ILE A N 1
ATOM 992 C CA . ILE A 1 122 ? -9.292 1.953 -2.343 1.00 95.12 122 ILE A CA 1
ATOM 993 C C . ILE A 1 122 ? -7.975 1.537 -3.008 1.00 95.12 122 ILE A C 1
ATOM 995 O O . ILE A 1 122 ? -6.903 1.812 -2.478 1.00 95.12 122 ILE A O 1
ATOM 999 N N . ASP A 1 123 ? -8.052 0.862 -4.154 1.00 93.75 123 ASP A N 1
ATOM 1000 C CA . ASP A 1 123 ? -6.894 0.358 -4.909 1.00 93.75 123 ASP A CA 1
ATOM 1001 C C . ASP A 1 123 ? -6.997 0.764 -6.387 1.00 93.75 123 ASP A C 1
ATOM 1003 O O . ASP A 1 123 ? -7.315 -0.043 -7.261 1.00 93.75 123 ASP A O 1
ATOM 1007 N N . GLU A 1 124 ? -6.774 2.049 -6.667 1.00 90.94 124 GLU A N 1
ATOM 1008 C CA . GLU A 1 124 ? -6.921 2.628 -8.015 1.00 90.94 124 GLU A CA 1
ATOM 1009 C C . GLU A 1 124 ? -5.885 2.099 -9.014 1.00 90.94 124 GLU A C 1
ATOM 1011 O O . GLU A 1 124 ? -6.128 2.071 -10.219 1.00 90.94 124 GLU A O 1
ATOM 1016 N N . PHE A 1 125 ? -4.738 1.642 -8.510 1.00 90.62 125 PHE A N 1
ATOM 1017 C CA . PHE A 1 125 ? -3.631 1.124 -9.312 1.00 90.62 125 PHE A CA 1
ATOM 1018 C C . PHE A 1 125 ? -3.687 -0.396 -9.497 1.00 90.62 125 PHE A C 1
ATOM 1020 O O . PHE A 1 125 ? -2.791 -0.969 -10.119 1.00 90.62 125 PHE A O 1
ATOM 1027 N N . ASN A 1 126 ? -4.720 -1.056 -8.959 1.00 90.69 126 ASN A N 1
ATOM 1028 C CA . ASN A 1 126 ? -4.870 -2.509 -8.977 1.00 90.69 126 ASN A CA 1
ATOM 1029 C C . ASN A 1 126 ? -3.634 -3.237 -8.396 1.00 90.69 126 ASN A C 1
ATOM 1031 O O . ASN A 1 126 ? -3.218 -4.296 -8.882 1.00 90.69 126 ASN A O 1
ATOM 1035 N N . ILE A 1 127 ? -3.031 -2.656 -7.352 1.00 91.50 127 ILE A N 1
ATOM 1036 C CA . ILE A 1 127 ? -1.837 -3.145 -6.651 1.00 91.50 127 ILE A CA 1
ATOM 1037 C C . ILE A 1 127 ? -2.052 -4.564 -6.147 1.00 91.50 127 ILE A C 1
ATOM 1039 O O . ILE A 1 127 ? -1.141 -5.386 -6.231 1.00 91.50 127 ILE A O 1
ATOM 1043 N N . GLN A 1 128 ? -3.255 -4.893 -5.671 1.00 88.94 128 GLN A N 1
ATOM 1044 C CA . GLN A 1 128 ? -3.553 -6.250 -5.232 1.00 88.94 128 GLN A CA 1
ATOM 1045 C C . GLN A 1 128 ? -3.331 -7.267 -6.362 1.00 88.94 128 GLN A C 1
ATOM 1047 O O . GLN A 1 128 ? -2.734 -8.324 -6.133 1.00 88.94 128 GLN A O 1
ATOM 1052 N N . SER A 1 129 ? -3.818 -6.966 -7.567 1.00 88.69 129 SER A N 1
ATOM 1053 C CA . SER A 1 129 ? -3.640 -7.830 -8.735 1.00 88.69 129 SER A CA 1
ATOM 1054 C C . SER A 1 129 ? -2.176 -7.868 -9.164 1.00 88.69 129 SER A C 1
ATOM 1056 O O . SER A 1 129 ? -1.641 -8.951 -9.395 1.00 88.69 129 SER A O 1
ATOM 1058 N N . LEU A 1 130 ? -1.504 -6.713 -9.199 1.00 89.31 130 LEU A N 1
ATOM 1059 C CA . LEU A 1 130 ? -0.082 -6.626 -9.543 1.00 89.31 130 LEU A CA 1
ATOM 1060 C C . LEU A 1 130 ? 0.773 -7.513 -8.629 1.00 89.31 130 LEU A C 1
ATOM 1062 O O . LEU A 1 130 ? 1.531 -8.341 -9.119 1.00 89.31 130 LEU A O 1
ATOM 1066 N N . LEU A 1 131 ? 0.590 -7.419 -7.312 1.00 88.00 131 LEU A N 1
ATOM 1067 C CA . LEU A 1 131 ? 1.329 -8.233 -6.343 1.00 88.00 131 LEU A CA 1
ATOM 1068 C C . LEU A 1 131 ? 0.947 -9.719 -6.355 1.00 88.00 131 LEU A C 1
ATOM 1070 O O . LEU A 1 131 ? 1.724 -10.556 -5.905 1.00 88.00 131 LEU A O 1
ATOM 1074 N N . SER A 1 132 ? -0.258 -10.059 -6.818 1.00 84.44 132 SER A N 1
ATOM 1075 C CA . SER A 1 132 ? -0.692 -11.459 -6.918 1.00 84.44 132 SER A CA 1
ATOM 1076 C C . SER A 1 132 ? -0.137 -12.148 -8.165 1.00 84.44 132 SER A C 1
ATOM 1078 O O . SER A 1 132 ? 0.048 -13.362 -8.149 1.00 84.44 132 SER A O 1
ATOM 1080 N N . ASN A 1 133 ? 0.119 -11.381 -9.228 1.00 81.19 133 ASN A N 1
ATOM 1081 C CA . ASN A 1 133 ? 0.564 -11.896 -10.522 1.00 81.19 133 ASN A CA 1
ATOM 1082 C C . ASN A 1 133 ? 2.078 -11.795 -10.726 1.00 81.19 133 ASN A C 1
ATOM 1084 O O . ASN A 1 133 ? 2.614 -12.484 -11.593 1.00 81.19 133 ASN A O 1
ATOM 1088 N N . TYR A 1 134 ? 2.760 -10.946 -9.957 1.00 78.75 134 TYR A N 1
ATOM 1089 C CA . TYR A 1 134 ? 4.181 -10.674 -10.119 1.00 78.75 134 TYR A CA 1
ATOM 1090 C C . TYR A 1 134 ? 4.961 -10.999 -8.850 1.00 78.75 134 TYR A C 1
ATOM 1092 O O . TYR A 1 134 ? 4.597 -10.587 -7.748 1.00 78.75 134 TYR A O 1
ATOM 1100 N N . ASP A 1 135 ? 6.077 -11.709 -9.017 1.00 82.69 135 ASP A N 1
ATOM 1101 C CA . ASP A 1 135 ? 7.127 -11.687 -8.007 1.00 82.69 135 ASP A CA 1
ATOM 1102 C C . ASP A 1 135 ? 7.777 -10.293 -7.945 1.00 82.69 135 ASP A C 1
ATOM 1104 O O . ASP A 1 135 ? 7.529 -9.424 -8.785 1.00 82.69 135 ASP A O 1
ATOM 1108 N N . THR A 1 136 ? 8.612 -10.057 -6.934 1.00 78.69 136 THR A N 1
ATOM 1109 C CA . THR A 1 136 ? 9.221 -8.738 -6.719 1.00 78.69 136 THR A CA 1
ATOM 1110 C C . THR A 1 136 ? 10.045 -8.274 -7.927 1.00 78.69 136 THR A C 1
ATOM 1112 O O . THR A 1 136 ? 9.999 -7.098 -8.272 1.00 78.69 136 THR A O 1
ATOM 1115 N N . ALA A 1 137 ? 10.744 -9.179 -8.620 1.00 83.19 137 ALA A N 1
ATOM 1116 C CA . ALA A 1 137 ? 11.541 -8.827 -9.797 1.00 83.19 137 ALA A CA 1
ATOM 1117 C C . ALA A 1 137 ? 10.662 -8.426 -10.993 1.00 83.19 137 ALA A C 1
ATOM 1119 O O . ALA A 1 137 ? 10.960 -7.463 -11.701 1.00 83.19 137 ALA A O 1
ATOM 1120 N N . THR A 1 138 ? 9.559 -9.141 -11.204 1.00 87.31 138 THR A N 1
ATOM 1121 C CA . THR A 1 138 ? 8.594 -8.856 -12.268 1.00 87.31 138 THR A CA 1
ATOM 1122 C C . THR A 1 138 ? 7.821 -7.571 -11.977 1.00 87.31 138 THR A C 1
ATOM 1124 O O . THR A 1 138 ? 7.605 -6.774 -12.889 1.00 87.31 138 THR A O 1
ATOM 1127 N N . PHE A 1 139 ? 7.476 -7.318 -10.711 1.00 88.81 139 PHE A N 1
ATOM 1128 C CA . PHE A 1 139 ? 6.881 -6.057 -10.271 1.00 88.81 139 PHE A CA 1
ATOM 1129 C C . PHE A 1 139 ? 7.823 -4.880 -10.544 1.00 88.81 139 PHE A C 1
ATOM 1131 O O . PHE A 1 139 ? 7.412 -3.900 -11.162 1.00 88.81 139 PHE A O 1
ATOM 1138 N N . ASP A 1 140 ? 9.094 -4.998 -10.147 1.00 86.44 140 ASP A N 1
ATOM 1139 C CA . ASP A 1 140 ? 10.106 -3.963 -10.378 1.00 86.44 140 ASP A CA 1
ATOM 1140 C C . ASP A 1 140 ? 10.296 -3.684 -11.874 1.00 86.44 140 ASP A C 1
ATOM 1142 O O . ASP A 1 140 ? 10.389 -2.524 -12.277 1.00 86.44 140 ASP A O 1
ATOM 1146 N N . LYS A 1 141 ? 10.301 -4.728 -12.713 1.00 89.56 141 LYS A N 1
ATOM 1147 C CA . LYS A 1 141 ? 10.390 -4.576 -14.169 1.00 89.56 141 LYS A CA 1
ATOM 1148 C C . LYS A 1 141 ? 9.179 -3.833 -14.739 1.00 89.56 141 LYS A C 1
ATOM 1150 O O . LYS A 1 141 ? 9.358 -2.865 -15.473 1.00 89.56 141 LYS A O 1
ATOM 1155 N N . TYR A 1 142 ? 7.966 -4.246 -14.370 1.00 91.56 142 TYR A N 1
ATOM 1156 C CA . TYR A 1 142 ? 6.734 -3.574 -14.791 1.00 91.56 142 TYR A CA 1
ATOM 1157 C C . TYR A 1 142 ? 6.747 -2.094 -14.379 1.00 91.56 142 TYR A C 1
ATOM 1159 O O . TYR A 1 142 ? 6.489 -1.202 -15.187 1.00 91.56 142 TYR A O 1
ATOM 1167 N N . MET A 1 143 ? 7.116 -1.802 -13.132 1.00 93.31 143 MET A N 1
ATOM 1168 C CA . MET A 1 143 ? 7.180 -0.423 -12.654 1.00 93.31 143 MET A CA 1
ATOM 1169 C C . MET A 1 143 ? 8.275 0.387 -13.353 1.00 93.31 143 MET A C 1
ATOM 1171 O O . MET A 1 143 ? 8.038 1.545 -13.689 1.00 93.31 143 MET A O 1
ATOM 1175 N N . ALA A 1 144 ? 9.429 -0.203 -13.669 1.00 91.50 144 ALA A N 1
ATOM 1176 C CA . ALA A 1 144 ? 10.465 0.478 -14.443 1.00 91.50 144 ALA A CA 1
ATOM 1177 C C . ALA A 1 144 ? 9.988 0.933 -15.830 1.00 91.50 144 ALA A C 1
ATOM 1179 O O . ALA A 1 144 ? 10.399 1.994 -16.300 1.00 91.50 144 ALA A O 1
ATOM 1180 N N . GLU A 1 145 ? 9.096 0.169 -16.458 1.00 93.06 145 GLU A N 1
ATOM 1181 C CA . GLU A 1 145 ? 8.542 0.485 -17.776 1.00 93.06 145 GLU A CA 1
ATOM 1182 C C . GLU A 1 145 ? 7.387 1.503 -17.702 1.00 93.06 145 GLU A C 1
ATOM 1184 O O . GLU A 1 145 ? 7.252 2.356 -18.583 1.00 93.06 145 GLU A O 1
ATOM 1189 N N . HIS A 1 146 ? 6.566 1.464 -16.645 1.00 93.38 146 HIS A N 1
ATOM 1190 C CA . HIS A 1 146 ? 5.290 2.192 -16.608 1.00 93.38 146 HIS A CA 1
ATOM 1191 C C . HIS A 1 146 ? 5.211 3.344 -15.592 1.00 93.38 146 HIS A C 1
ATOM 1193 O O . HIS A 1 146 ? 4.417 4.273 -15.786 1.00 93.38 146 HIS A O 1
ATOM 1199 N N . PHE A 1 147 ? 6.021 3.339 -14.528 1.00 93.56 147 PHE A N 1
ATOM 1200 C CA . PHE A 1 147 ? 5.817 4.216 -13.369 1.00 93.56 147 PHE A CA 1
ATOM 1201 C C . PHE A 1 147 ? 5.920 5.706 -13.702 1.00 93.56 147 PHE A C 1
ATOM 1203 O O . PHE A 1 147 ? 5.138 6.494 -13.186 1.00 93.56 147 PHE A O 1
ATOM 1210 N N . ASN A 1 148 ? 6.802 6.114 -14.620 1.00 93.25 148 ASN A N 1
ATOM 1211 C CA . ASN A 1 148 ? 6.919 7.522 -15.025 1.00 93.25 148 ASN A CA 1
ATOM 1212 C C . ASN A 1 148 ? 5.607 8.104 -15.573 1.00 93.25 148 ASN A C 1
ATOM 1214 O O . ASN A 1 148 ? 5.301 9.271 -15.326 1.00 93.25 148 ASN A O 1
ATOM 1218 N N . ASN A 1 149 ? 4.837 7.312 -16.320 1.00 93.81 149 ASN A N 1
ATOM 1219 C CA . ASN A 1 149 ? 3.559 7.757 -16.870 1.00 93.81 149 ASN A CA 1
ATOM 1220 C C . ASN A 1 149 ? 2.474 7.753 -15.793 1.00 93.81 149 ASN A C 1
ATOM 1222 O O . ASN A 1 149 ? 1.739 8.731 -15.672 1.00 93.81 149 ASN A O 1
ATOM 1226 N N . ILE A 1 150 ? 2.432 6.701 -14.970 1.00 92.06 150 ILE A N 1
ATOM 1227 C CA . ILE A 1 150 ? 1.517 6.602 -13.826 1.00 92.06 150 ILE A CA 1
ATOM 1228 C C . ILE A 1 150 ? 1.727 7.800 -12.889 1.00 92.06 150 ILE A C 1
ATOM 1230 O O . ILE A 1 150 ? 0.786 8.524 -12.581 1.00 92.06 150 ILE A O 1
ATOM 1234 N N . ALA A 1 151 ? 2.973 8.086 -12.513 1.00 90.62 151 ALA A N 1
ATOM 1235 C CA . ALA A 1 151 ? 3.309 9.183 -11.620 1.00 90.62 151 ALA A CA 1
ATOM 1236 C C . ALA A 1 151 ? 2.899 10.554 -12.169 1.00 90.62 151 ALA A C 1
ATOM 1238 O O . ALA A 1 151 ? 2.466 11.403 -11.400 1.00 90.62 151 ALA A O 1
ATOM 1239 N N . LYS A 1 152 ? 2.970 10.775 -13.487 1.00 90.62 152 LYS A N 1
ATOM 1240 C CA . LYS A 1 152 ? 2.490 12.024 -14.102 1.00 90.62 152 LYS A CA 1
ATOM 1241 C C . LYS A 1 152 ? 0.970 12.154 -14.057 1.00 90.62 152 LYS A C 1
ATOM 1243 O O . LYS A 1 152 ? 0.477 13.229 -13.740 1.00 90.62 152 LYS A O 1
ATOM 1248 N N . ILE A 1 153 ? 0.240 11.082 -14.374 1.00 90.94 153 ILE A N 1
ATOM 1249 C CA . ILE A 1 153 ? -1.233 11.090 -14.412 1.00 90.94 153 ILE A CA 1
ATOM 1250 C C . ILE A 1 153 ? -1.809 11.322 -13.012 1.00 90.94 153 ILE A C 1
ATOM 1252 O O . ILE A 1 153 ? -2.748 12.095 -12.852 1.00 90.94 153 ILE A O 1
ATOM 1256 N N . TYR A 1 154 ? -1.216 10.680 -12.006 1.00 85.06 154 TYR A N 1
ATOM 1257 C CA . TYR A 1 154 ? -1.714 10.682 -10.629 1.00 85.06 154 TYR A CA 1
ATOM 1258 C C . TYR A 1 154 ? -0.931 11.618 -9.694 1.00 85.06 154 TYR A C 1
ATOM 1260 O O . TYR A 1 154 ? -1.175 11.623 -8.491 1.00 85.06 154 TYR A O 1
ATOM 1268 N N . ASN A 1 155 ? 0.001 12.415 -10.234 1.00 87.38 155 ASN A N 1
ATOM 1269 C CA . ASN A 1 155 ? 0.874 13.327 -9.485 1.00 87.38 155 ASN A CA 1
ATOM 1270 C C . ASN A 1 155 ? 1.588 12.646 -8.291 1.00 87.38 155 ASN A C 1
ATOM 1272 O O . ASN A 1 155 ? 1.572 13.154 -7.170 1.00 87.38 155 ASN A O 1
ATOM 1276 N N . LEU A 1 156 ? 2.178 11.470 -8.535 1.00 88.00 156 LEU A N 1
ATOM 1277 C CA . LEU A 1 156 ? 2.873 10.665 -7.524 1.00 88.00 156 LEU A CA 1
ATOM 1278 C C . LEU A 1 156 ? 4.332 11.091 -7.355 1.00 88.00 156 LEU A C 1
ATOM 1280 O O . LEU A 1 156 ? 4.976 11.568 -8.293 1.00 88.00 156 LEU A O 1
ATOM 1284 N N . ASP A 1 157 ? 4.885 10.817 -6.174 1.00 86.19 157 ASP A N 1
ATOM 1285 C CA . ASP A 1 157 ? 6.297 11.052 -5.894 1.00 86.19 157 ASP A CA 1
ATOM 1286 C C . ASP A 1 157 ? 7.200 10.177 -6.777 1.00 86.19 157 ASP A C 1
ATOM 1288 O O . ASP A 1 157 ? 7.179 8.943 -6.693 1.00 86.19 157 ASP A O 1
ATOM 1292 N N . ASN A 1 158 ? 8.025 10.827 -7.606 1.00 87.56 158 ASN A N 1
ATOM 1293 C CA . ASN A 1 158 ? 8.892 10.143 -8.559 1.00 87.56 158 ASN A CA 1
ATOM 1294 C C . ASN A 1 158 ? 10.200 10.907 -8.888 1.00 87.56 158 ASN A C 1
ATOM 1296 O O . ASN A 1 158 ? 10.219 11.700 -9.832 1.00 87.56 158 ASN A O 1
ATOM 1300 N N . PRO A 1 159 ? 11.313 10.664 -8.169 1.00 86.19 159 PRO A N 1
ATOM 1301 C CA . PRO A 1 159 ? 11.403 9.933 -6.911 1.00 86.19 159 PRO A CA 1
ATOM 1302 C C . PRO A 1 159 ? 11.052 10.811 -5.709 1.00 86.19 159 PRO A C 1
ATOM 1304 O O . PRO A 1 159 ? 11.387 11.997 -5.652 1.00 86.19 159 PRO A O 1
ATOM 1307 N N . ARG A 1 160 ? 10.455 10.193 -4.692 1.00 83.75 160 ARG A N 1
ATOM 1308 C CA . ARG A 1 160 ? 10.312 10.763 -3.356 1.00 83.75 160 ARG A CA 1
ATOM 1309 C C . ARG A 1 160 ? 11.694 11.098 -2.810 1.00 83.75 160 ARG A C 1
ATOM 1311 O O . ARG A 1 160 ? 12.560 10.226 -2.688 1.00 83.75 160 ARG A O 1
ATOM 1318 N N . LYS A 1 161 ? 11.902 12.368 -2.466 1.00 74.50 161 LYS A N 1
ATOM 1319 C CA . LYS A 1 161 ? 13.134 12.803 -1.808 1.00 74.50 161 LYS A CA 1
ATOM 1320 C C . LYS A 1 161 ? 13.202 12.186 -0.413 1.00 74.50 161 LYS A C 1
ATOM 1322 O O . LYS A 1 161 ? 12.189 12.041 0.270 1.00 74.50 161 LYS A O 1
ATOM 1327 N N . LYS A 1 162 ? 14.408 11.807 0.003 1.00 61.28 162 LYS A N 1
ATOM 1328 C CA . LYS A 1 162 ? 14.676 11.509 1.408 1.00 61.28 162 LYS A CA 1
ATOM 1329 C C . LYS A 1 162 ? 14.612 12.856 2.132 1.00 61.28 162 LYS A C 1
ATOM 1331 O O . LYS A 1 162 ? 15.427 13.725 1.828 1.00 61.28 162 LYS A O 1
ATOM 1336 N N . TYR A 1 163 ? 13.567 13.056 2.930 1.00 47.16 163 TYR A N 1
ATOM 1337 C CA . TYR A 1 163 ? 13.449 14.229 3.795 1.00 47.16 163 TYR A CA 1
ATOM 1338 C C . TYR A 1 163 ? 14.393 14.088 4.980 1.00 47.16 163 TYR A C 1
ATOM 1340 O O . TYR A 1 163 ? 14.730 12.924 5.307 1.00 47.16 163 TYR A O 1
#

Radius of gyration: 16.43 Å; Cα contacts (8 Å, |Δi|>4): 287; chains: 1; bounding box: 48×40×40 Å

Secondary structure (DSSP, 8-state):
----EE-B------SS----------EEEEE-SSEEEEEE--TT----EEEEGGGEEEEEEEEEEEEEEE--TTS--EEEEEEEEEEEEEETTS-EEEEEE-SSHHHHHHHHHHHHTT-EEEETT-HHHHHHH--HHHHHHHHHHHHHHHHHHHT--TTBP--